Protein AF-A0A0C9SYW5-F1 (afdb_monomer_lite)

pLDDT: mean 93.12, std 5.29, range [67.25, 98.19]

Organism: NCBI:txid664439

Radius of gyration: 20.0 Å; chains: 1; bounding box: 44×34×59 Å

Structure (mmCIF, N/CA/C/O backbone):
data_AF-A0A0C9SYW5-F1
#
_entry.id   AF-A0A0C9SYW5-F1
#
loop_
_atom_site.group_PDB
_atom_site.id
_atom_site.type_symbol
_atom_site.label_atom_id
_atom_site.label_alt_id
_atom_site.label_comp_id
_atom_site.label_asym_id
_atom_site.label_entity_id
_atom_site.label_seq_id
_atom_site.pdbx_PDB_ins_code
_atom_site.Cartn_x
_atom_site.Cartn_y
_atom_site.Cartn_z
_atom_site.occupancy
_atom_site.B_iso_or_equiv
_atom_site.auth_seq_id
_atom_site.auth_comp_id
_atom_site.auth_asym_id
_atom_site.auth_atom_id
_atom_site.pdbx_PDB_model_num
ATOM 1 N N . GLU A 1 1 ? 16.694 -15.188 -19.664 1.00 67.25 1 GLU A N 1
ATOM 2 C CA . GLU A 1 1 ? 17.287 -15.479 -20.984 1.00 67.25 1 GLU A CA 1
ATOM 3 C C . GLU A 1 1 ? 17.820 -14.185 -21.584 1.00 67.25 1 GLU A C 1
ATOM 5 O O . GLU A 1 1 ? 17.160 -13.155 -21.444 1.00 67.25 1 GLU A O 1
ATOM 10 N N . LEU A 1 2 ? 19.036 -14.222 -22.131 1.00 80.50 2 LEU A N 1
ATOM 11 C CA . LEU A 1 2 ? 19.721 -13.082 -22.739 1.00 80.50 2 LEU A CA 1
ATOM 12 C C . LEU A 1 2 ? 19.728 -13.304 -24.250 1.00 80.50 2 LEU A C 1
ATOM 14 O O . LEU A 1 2 ? 20.269 -14.310 -24.702 1.00 80.50 2 LEU A O 1
ATOM 18 N N . LEU A 1 3 ? 19.150 -12.383 -25.017 1.00 81.12 3 LEU A N 1
ATOM 19 C CA . LEU A 1 3 ? 19.179 -12.454 -26.474 1.00 81.12 3 LEU A CA 1
ATOM 20 C C . LEU A 1 3 ? 20.088 -11.357 -27.018 1.00 81.12 3 LEU A C 1
ATOM 22 O O . LEU A 1 3 ? 19.922 -10.180 -26.696 1.00 81.12 3 LEU A O 1
ATOM 26 N N . VAL A 1 4 ? 21.059 -11.760 -27.833 1.00 84.25 4 VAL A N 1
ATOM 27 C CA . VAL A 1 4 ? 22.060 -10.869 -28.416 1.00 84.25 4 VAL A CA 1
ATOM 28 C C . VAL A 1 4 ? 21.901 -10.880 -29.929 1.00 84.25 4 VAL A C 1
ATOM 30 O O . VAL A 1 4 ? 21.976 -11.936 -30.556 1.00 84.25 4 VAL A O 1
ATOM 33 N N . LYS A 1 5 ? 21.682 -9.703 -30.519 1.00 83.12 5 LYS A N 1
ATOM 34 C CA . LYS A 1 5 ? 21.572 -9.517 -31.970 1.00 83.12 5 LYS A CA 1
ATOM 35 C C . LYS A 1 5 ? 22.583 -8.471 -32.429 1.00 83.12 5 LYS A C 1
ATOM 37 O O . LYS A 1 5 ? 22.713 -7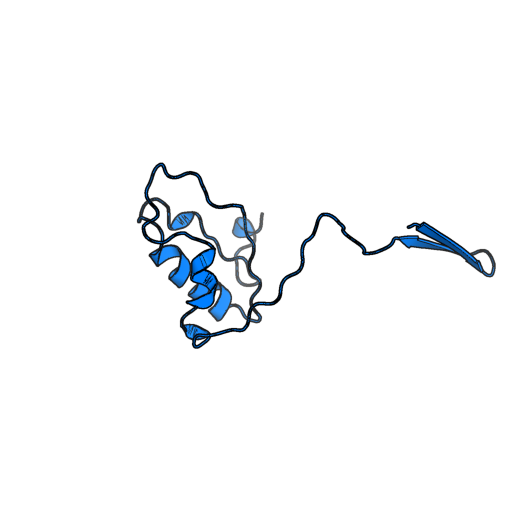.426 -31.799 1.00 83.12 5 LYS A O 1
ATOM 42 N N . SER A 1 6 ? 23.268 -8.742 -33.536 1.00 82.62 6 SER A N 1
ATOM 43 C CA . SER A 1 6 ? 24.113 -7.764 -34.226 1.00 82.62 6 SER A CA 1
ATOM 44 C C . SER A 1 6 ? 23.431 -7.341 -35.526 1.00 82.62 6 SER A C 1
ATOM 46 O O . SER A 1 6 ? 23.053 -8.202 -36.321 1.00 82.62 6 SER A O 1
ATOM 48 N N . VAL A 1 7 ? 23.232 -6.037 -35.723 1.00 82.38 7 VAL A N 1
ATOM 49 C CA . VAL A 1 7 ? 22.698 -5.441 -36.963 1.00 82.38 7 VAL A CA 1
ATOM 50 C C . VAL A 1 7 ? 23.532 -4.210 -37.284 1.00 82.38 7 VAL A C 1
ATOM 52 O O . VAL A 1 7 ? 23.637 -3.325 -36.441 1.00 82.38 7 VAL A O 1
ATOM 55 N N . ASP A 1 8 ? 24.148 -4.162 -38.467 1.00 76.81 8 ASP A N 1
ATOM 56 C CA . ASP A 1 8 ? 24.864 -2.990 -38.997 1.00 76.81 8 ASP A CA 1
ATOM 57 C C . ASP A 1 8 ? 25.775 -2.281 -37.974 1.00 76.81 8 ASP A C 1
ATOM 59 O O . ASP A 1 8 ? 25.715 -1.070 -37.779 1.00 76.81 8 ASP A O 1
ATOM 63 N N . LYS A 1 9 ? 26.639 -3.062 -37.303 1.00 85.69 9 LYS A N 1
ATOM 64 C CA . LYS A 1 9 ? 27.588 -2.635 -36.246 1.00 85.69 9 LYS A CA 1
ATOM 65 C C . LYS A 1 9 ? 26.966 -2.251 -34.894 1.00 85.69 9 LYS A C 1
ATOM 67 O O . LYS A 1 9 ? 27.697 -1.848 -33.992 1.00 85.69 9 LYS A O 1
ATOM 72 N N . THR A 1 10 ? 25.661 -2.420 -34.713 1.00 89.25 10 THR A N 1
ATOM 73 C CA . THR A 1 10 ? 24.974 -2.224 -33.429 1.00 89.25 10 THR A CA 1
ATOM 74 C C . THR A 1 10 ? 24.758 -3.557 -32.724 1.00 89.25 10 THR A C 1
ATOM 76 O O . THR A 1 10 ? 24.173 -4.482 -33.290 1.00 89.25 10 THR A O 1
ATOM 79 N N . LEU A 1 11 ? 25.202 -3.640 -31.468 1.00 92.00 11 LEU A N 1
ATOM 80 C CA . LEU A 1 11 ? 24.917 -4.757 -30.575 1.00 92.00 11 LEU A CA 1
ATOM 81 C C . LEU A 1 11 ? 23.653 -4.454 -29.769 1.00 92.00 11 LEU A C 1
ATOM 83 O O . LEU A 1 11 ? 23.639 -3.527 -28.962 1.00 92.00 11 LEU A O 1
ATOM 87 N N . ILE A 1 12 ? 22.607 -5.253 -29.963 1.00 91.44 12 ILE A N 1
ATOM 88 C CA . ILE A 1 12 ? 21.376 -5.160 -29.182 1.00 91.44 12 ILE A CA 1
ATOM 89 C C . ILE A 1 12 ? 21.349 -6.314 -28.186 1.00 91.44 12 ILE A C 1
ATOM 91 O O . ILE A 1 12 ? 21.379 -7.485 -28.573 1.00 91.44 12 ILE A O 1
ATOM 95 N N . ILE A 1 13 ? 21.285 -5.970 -26.902 1.00 92.44 13 ILE A N 1
ATOM 96 C CA . ILE A 1 13 ? 21.204 -6.921 -25.795 1.00 92.44 13 ILE A CA 1
ATOM 97 C C . ILE A 1 13 ? 19.812 -6.804 -25.177 1.00 92.44 13 ILE A C 1
ATOM 99 O O . ILE A 1 13 ? 19.485 -5.800 -24.548 1.00 92.44 13 ILE A O 1
ATOM 103 N N . HIS A 1 14 ? 18.996 -7.840 -25.344 1.00 92.62 14 HIS A N 1
ATOM 104 C CA . HIS A 1 14 ? 17.690 -7.946 -24.705 1.00 92.62 14 HIS A CA 1
ATOM 105 C C . HIS A 1 14 ? 17.805 -8.810 -23.455 1.00 92.62 14 HIS A C 1
ATOM 107 O O . HIS A 1 14 ? 18.174 -9.985 -23.524 1.00 92.62 14 HIS A O 1
ATOM 113 N N . HIS A 1 15 ? 17.445 -8.237 -22.311 1.00 91.25 15 HIS A N 1
ATOM 114 C CA . HIS A 1 15 ? 17.277 -8.986 -21.077 1.00 91.25 15 HIS A CA 1
ATOM 115 C C . HIS A 1 15 ? 15.800 -9.330 -20.891 1.00 91.25 15 HIS A C 1
ATOM 117 O O . HIS A 1 15 ? 14.943 -8.450 -20.980 1.00 91.25 15 HIS A O 1
ATOM 123 N N . SER A 1 16 ? 15.498 -10.597 -20.604 1.00 93.44 16 SER A N 1
ATOM 124 C CA . SER A 1 16 ? 14.132 -10.997 -20.259 1.00 93.44 16 SER A CA 1
ATOM 125 C C . SER A 1 16 ? 13.609 -10.201 -19.057 1.00 93.44 16 SER A C 1
ATOM 127 O O . SER A 1 16 ? 14.318 -9.996 -18.069 1.00 93.44 16 SER A O 1
ATOM 129 N N . SER A 1 17 ? 12.354 -9.763 -19.131 1.00 93.12 17 SER A N 1
ATOM 130 C CA . SER A 1 17 ? 11.650 -9.149 -18.002 1.00 93.12 17 SER A CA 1
ATOM 131 C C . SER A 1 17 ? 11.075 -10.182 -17.029 1.00 93.12 17 SER A C 1
ATOM 133 O O . SER A 1 17 ? 10.468 -9.785 -16.038 1.00 93.12 17 SER A O 1
ATOM 135 N N . ASP A 1 18 ? 11.253 -11.483 -17.293 1.00 94.69 18 ASP A N 1
ATOM 136 C CA . ASP A 1 18 ? 10.774 -12.545 -16.412 1.00 94.69 18 ASP A CA 1
ATOM 137 C C . ASP A 1 18 ? 11.436 -12.474 -15.027 1.00 94.69 18 ASP A C 1
ATOM 139 O O . ASP A 1 18 ? 12.640 -12.239 -14.875 1.00 94.69 18 ASP A O 1
ATOM 143 N N . ARG A 1 19 ? 10.613 -12.665 -13.998 1.00 95.25 19 ARG A N 1
ATOM 144 C CA . ARG A 1 19 ? 10.984 -12.590 -12.585 1.00 95.25 19 ARG A CA 1
ATOM 145 C C . ARG A 1 19 ? 10.356 -13.789 -11.874 1.00 95.25 19 ARG A C 1
ATOM 147 O O . ARG A 1 19 ? 9.293 -13.642 -11.272 1.00 95.25 19 ARG A O 1
ATOM 154 N N . PRO A 1 20 ? 10.996 -14.973 -11.883 1.00 94.94 20 PRO A N 1
ATOM 155 C CA . PRO A 1 20 ? 10.405 -16.199 -11.326 1.00 94.94 20 PRO A CA 1
ATOM 156 C C . PRO A 1 20 ? 10.113 -16.114 -9.815 1.00 94.94 20 PRO A C 1
ATOM 158 O O . PRO A 1 20 ? 9.289 -16.865 -9.274 1.00 94.94 20 PRO A O 1
ATOM 161 N N . ASN A 1 21 ? 10.773 -15.174 -9.134 1.00 96.75 21 ASN A N 1
ATOM 162 C CA . ASN A 1 21 ? 10.577 -14.832 -7.730 1.00 96.75 21 ASN A CA 1
ATOM 163 C C . ASN A 1 21 ? 9.358 -13.924 -7.467 1.00 96.75 21 ASN A C 1
ATOM 165 O O . ASN A 1 21 ? 9.018 -13.710 -6.307 1.00 96.75 21 ASN A O 1
ATOM 169 N N . ILE A 1 22 ? 8.693 -13.403 -8.502 1.00 94.88 22 ILE A N 1
ATOM 170 C CA . ILE A 1 22 ? 7.460 -12.618 -8.385 1.00 94.88 22 ILE A CA 1
ATOM 171 C C . ILE A 1 22 ? 6.275 -13.525 -8.713 1.00 94.88 22 ILE A C 1
ATOM 173 O O . ILE A 1 22 ? 6.189 -14.104 -9.794 1.00 94.88 22 ILE A O 1
ATOM 177 N N . LYS A 1 23 ? 5.344 -13.660 -7.766 1.00 95.50 23 LYS A N 1
ATOM 178 C CA . LYS A 1 23 ? 4.080 -14.374 -7.978 1.00 95.50 23 LYS A CA 1
ATOM 179 C C . LYS A 1 23 ? 2.982 -13.353 -8.240 1.00 95.50 23 LYS A C 1
ATOM 181 O O . LYS A 1 23 ? 2.747 -12.477 -7.412 1.00 95.50 23 LYS A O 1
ATOM 186 N N . ILE A 1 24 ? 2.329 -13.466 -9.393 1.00 95.69 24 ILE A N 1
ATOM 187 C CA . ILE A 1 24 ? 1.253 -12.565 -9.811 1.00 95.69 24 ILE A CA 1
ATOM 188 C C . ILE A 1 24 ? -0.082 -13.242 -9.508 1.00 95.69 24 ILE A C 1
ATOM 190 O O . ILE A 1 24 ? -0.286 -14.405 -9.847 1.00 95.69 24 ILE A O 1
ATOM 194 N N . GLY A 1 25 ? -0.989 -12.511 -8.866 1.00 94.50 25 GLY A N 1
ATOM 195 C CA . GLY A 1 25 ? -2.343 -12.965 -8.577 1.00 94.50 25 GLY A CA 1
ATOM 196 C C . GLY A 1 25 ? -3.351 -11.861 -8.863 1.00 94.50 25 GLY A C 1
ATOM 197 O O . GLY A 1 25 ? -3.040 -10.681 -8.728 1.00 94.50 25 GLY A O 1
ATOM 198 N N . ILE A 1 26 ? -4.565 -12.251 -9.246 1.00 95.50 26 ILE A N 1
ATOM 199 C CA . ILE A 1 26 ? -5.673 -11.329 -9.500 1.00 95.50 26 ILE A CA 1
ATOM 200 C C . ILE A 1 26 ? -6.746 -11.587 -8.449 1.00 95.50 26 ILE A C 1
ATOM 202 O O . ILE A 1 26 ? -7.192 -12.720 -8.264 1.00 95.50 26 ILE A O 1
ATOM 206 N N . LYS A 1 27 ? -7.180 -10.529 -7.764 1.00 94.00 27 LYS A N 1
ATOM 207 C CA . LYS A 1 27 ? -8.281 -10.580 -6.801 1.00 94.00 27 LYS A CA 1
ATOM 208 C C . LYS A 1 27 ? -9.369 -9.613 -7.245 1.00 94.00 27 LYS A C 1
ATOM 210 O O . LYS A 1 27 ? -9.115 -8.425 -7.403 1.00 94.00 27 LYS A O 1
ATOM 215 N N . LYS A 1 28 ? -10.587 -10.126 -7.430 1.00 96.94 28 LYS A N 1
ATOM 216 C CA . LYS A 1 28 ? -11.757 -9.298 -7.737 1.00 96.94 28 LYS A CA 1
ATOM 217 C C . LYS A 1 28 ? -12.051 -8.361 -6.560 1.00 96.94 28 LYS A C 1
ATOM 219 O O . LYS A 1 28 ? -12.112 -8.832 -5.424 1.00 96.94 28 LYS A O 1
ATOM 224 N N . ILE A 1 29 ? -12.268 -7.080 -6.851 1.00 97.00 29 ILE A N 1
ATOM 225 C CA . ILE A 1 29 ? -12.784 -6.094 -5.893 1.00 97.00 29 ILE A CA 1
ATOM 226 C C . ILE A 1 29 ? -14.210 -6.499 -5.507 1.00 97.00 29 ILE A C 1
ATOM 228 O O . ILE A 1 29 ? -15.042 -6.770 -6.377 1.00 97.00 29 ILE A O 1
ATOM 232 N N . LYS A 1 30 ? -14.474 -6.598 -4.205 1.00 98.19 30 LYS A N 1
ATOM 233 C CA . LYS A 1 30 ? -15.755 -7.057 -3.653 1.00 98.19 30 LYS A CA 1
ATOM 234 C C . LYS A 1 30 ? -16.536 -5.937 -2.983 1.00 98.19 30 LYS A C 1
ATOM 236 O O . LYS A 1 30 ? -17.760 -6.012 -2.946 1.00 98.19 30 LYS A O 1
ATOM 241 N N . TYR A 1 31 ? -15.848 -4.930 -2.456 1.00 97.88 31 TYR A N 1
ATOM 242 C CA . TYR A 1 31 ? -16.456 -3.827 -1.718 1.00 97.88 31 TYR A CA 1
ATOM 243 C C . TYR A 1 31 ? -16.308 -2.508 -2.488 1.00 97.88 31 TYR A C 1
ATOM 245 O O . TYR A 1 31 ? -15.431 -2.400 -3.346 1.00 97.88 31 TYR A O 1
ATOM 253 N N . PRO A 1 32 ? -17.133 -1.484 -2.196 1.00 97.38 32 PRO A N 1
ATOM 254 C CA . PRO A 1 32 ? -16.947 -0.163 -2.787 1.00 97.38 32 PRO A CA 1
ATOM 255 C C . PRO A 1 32 ? -15.532 0.368 -2.516 1.00 97.38 32 PRO A C 1
ATOM 257 O O . PRO A 1 32 ? -15.026 0.243 -1.397 1.00 97.38 32 PRO A O 1
ATOM 260 N N . LEU A 1 33 ? -14.895 0.959 -3.531 1.00 95.38 33 LEU A N 1
ATOM 261 C CA . LEU A 1 33 ? -13.477 1.348 -3.492 1.00 95.38 33 LEU A CA 1
ATOM 262 C C . LEU A 1 33 ? -13.142 2.282 -2.321 1.00 95.38 33 LEU A C 1
ATOM 264 O O . LEU A 1 33 ? -12.160 2.062 -1.617 1.00 95.38 33 LEU A O 1
ATOM 268 N N . ASN A 1 34 ? -14.030 3.233 -2.032 1.00 95.19 34 ASN A N 1
ATOM 269 C CA . ASN A 1 34 ? -13.886 4.197 -0.939 1.00 95.19 34 ASN A CA 1
ATOM 270 C C . ASN A 1 34 ? -13.927 3.581 0.477 1.00 95.19 34 ASN A C 1
ATOM 272 O O . ASN A 1 34 ? -13.669 4.279 1.458 1.00 95.19 34 ASN A O 1
ATOM 276 N N . THR A 1 35 ? -14.257 2.291 0.612 1.00 96.38 35 THR A N 1
ATOM 277 C CA . THR A 1 35 ? -14.198 1.575 1.897 1.00 96.38 35 THR A CA 1
ATOM 278 C C . THR A 1 35 ? -12.809 1.017 2.187 1.00 96.38 35 THR A C 1
ATOM 280 O O . THR A 1 35 ? -12.472 0.779 3.349 1.00 96.38 35 THR A O 1
ATOM 283 N N . TYR A 1 36 ? -12.006 0.777 1.143 1.00 96.81 36 TYR A N 1
ATOM 284 C CA . TYR A 1 36 ? -10.701 0.112 1.220 1.00 96.81 36 TYR A CA 1
ATOM 285 C C . TYR A 1 36 ? -10.742 -1.279 1.884 1.00 96.81 36 TYR A C 1
ATOM 287 O O . TYR A 1 36 ? -9.707 -1.824 2.274 1.00 96.81 36 TYR A O 1
ATOM 295 N N . ALA A 1 37 ? -11.928 -1.883 2.021 1.00 95.81 37 ALA A N 1
ATOM 296 C CA . ALA A 1 37 ? -12.123 -3.114 2.783 1.00 95.81 37 ALA A CA 1
ATOM 297 C C . ALA A 1 37 ? -11.403 -4.318 2.155 1.00 95.81 37 ALA A C 1
ATOM 299 O O . ALA A 1 37 ? -10.946 -5.213 2.868 1.00 95.81 37 ALA A O 1
ATOM 300 N N . ASP A 1 38 ? -11.221 -4.323 0.833 1.00 96.44 38 ASP A N 1
ATOM 301 C CA . ASP A 1 38 ? -10.488 -5.382 0.136 1.00 96.44 38 ASP A CA 1
ATOM 302 C C . ASP A 1 38 ? -8.992 -5.441 0.495 1.00 96.44 38 ASP A C 1
ATOM 304 O O . ASP A 1 38 ? -8.384 -6.506 0.332 1.00 96.44 38 ASP A O 1
ATOM 308 N N . LEU A 1 39 ? -8.429 -4.359 1.054 1.00 95.75 39 LEU A N 1
ATOM 309 C CA . LEU A 1 39 ? -7.048 -4.268 1.556 1.00 95.75 39 LEU A CA 1
ATOM 310 C C . LEU A 1 39 ? -6.880 -4.831 2.975 1.00 95.75 39 LEU A C 1
ATOM 312 O O . LEU A 1 39 ? -5.764 -4.913 3.487 1.00 95.75 39 LEU A O 1
ATOM 316 N N . ALA A 1 40 ? -7.969 -5.270 3.613 1.00 93.00 40 ALA A N 1
ATOM 317 C CA . ALA A 1 40 ? -7.974 -5.806 4.972 1.00 93.00 40 ALA A CA 1
ATOM 318 C C . ALA A 1 40 ? -6.953 -6.929 5.217 1.00 93.00 40 ALA A C 1
ATOM 320 O O . ALA A 1 40 ? -6.471 -7.087 6.334 1.00 93.00 40 ALA A O 1
ATOM 321 N N . PHE A 1 41 ? -6.623 -7.716 4.194 1.00 92.44 41 PHE A N 1
ATOM 322 C CA . PHE A 1 41 ? -5.700 -8.845 4.327 1.00 92.44 41 PHE A CA 1
ATOM 323 C C . PHE A 1 41 ? -4.257 -8.425 4.650 1.00 92.44 41 PHE A C 1
ATOM 325 O O . PHE A 1 41 ? -3.498 -9.247 5.151 1.00 92.44 41 PHE A O 1
ATOM 332 N N . LEU A 1 42 ? -3.882 -7.166 4.390 1.00 94.62 42 LEU A N 1
ATOM 333 C CA . LEU A 1 42 ? -2.530 -6.657 4.646 1.00 94.62 42 LEU A CA 1
ATOM 334 C C . LEU A 1 42 ? -2.210 -6.555 6.142 1.00 94.62 42 LEU A C 1
ATOM 336 O O . LEU A 1 42 ? -1.051 -6.653 6.537 1.00 94.62 42 LEU A O 1
ATOM 340 N N . ILE A 1 43 ? -3.233 -6.350 6.976 1.00 93.94 43 ILE A N 1
ATOM 341 C CA . ILE A 1 43 ? -3.091 -6.197 8.426 1.00 93.94 43 ILE A CA 1
ATOM 342 C C . ILE A 1 43 ? -4.128 -7.101 9.088 1.00 93.94 43 ILE A C 1
ATOM 344 O O . ILE A 1 43 ? -5.322 -6.790 9.002 1.00 93.94 43 ILE A O 1
ATOM 348 N N . PRO A 1 44 ? -3.719 -8.199 9.746 1.00 89.25 44 PRO A N 1
ATOM 349 C CA . PRO A 1 44 ? -4.640 -9.106 10.423 1.00 89.25 44 PRO A CA 1
ATOM 350 C C . PRO A 1 44 ? -5.603 -8.374 11.365 1.00 89.25 44 PRO A C 1
ATOM 352 O O . PRO A 1 44 ? -5.255 -7.368 11.984 1.00 89.25 44 PRO A O 1
ATOM 355 N N . ALA A 1 45 ? -6.836 -8.870 11.465 1.00 90.94 45 ALA A N 1
ATOM 356 C CA . ALA A 1 45 ? -7.805 -8.315 12.402 1.00 90.94 45 ALA A CA 1
ATOM 357 C C . ALA A 1 45 ? -7.307 -8.497 13.845 1.00 90.94 45 ALA A C 1
ATOM 359 O O . ALA A 1 45 ? -6.831 -9.570 14.208 1.00 90.94 45 ALA A O 1
ATOM 360 N N . GLY A 1 46 ? -7.426 -7.447 14.661 1.00 91.75 46 GLY A N 1
ATOM 361 C CA . GLY A 1 46 ? -6.998 -7.488 16.060 1.00 91.75 46 GLY A CA 1
ATOM 362 C C . GLY A 1 46 ? -5.481 -7.469 16.262 1.00 91.75 46 GLY A C 1
ATOM 363 O O . GLY A 1 46 ? -5.024 -7.977 17.282 1.00 91.75 46 GLY A O 1
ATOM 364 N N . PHE A 1 47 ? -4.712 -6.905 15.321 1.00 95.06 47 PHE A N 1
ATOM 365 C CA . PHE A 1 47 ? -3.267 -6.707 15.467 1.00 95.06 47 PHE A CA 1
ATOM 366 C C . PHE A 1 47 ? -2.938 -5.960 16.772 1.00 95.06 47 PHE A C 1
ATOM 368 O O . PHE A 1 47 ? -3.546 -4.931 17.076 1.00 95.06 47 PHE A O 1
ATOM 375 N N . LYS A 1 48 ? -1.972 -6.469 17.542 1.00 95.38 48 LYS A N 1
ATOM 376 C CA . LYS A 1 48 ? -1.555 -5.917 18.840 1.00 95.38 48 LYS A CA 1
ATOM 377 C C . LYS A 1 48 ? -0.080 -5.546 18.841 1.00 95.38 48 LYS A C 1
ATOM 379 O O . LYS A 1 48 ? 0.723 -6.090 18.083 1.00 95.38 48 LYS A O 1
ATOM 384 N N . VAL A 1 49 ? 0.285 -4.657 19.761 1.00 94.38 49 VAL A N 1
ATOM 385 C CA . VAL A 1 49 ? 1.689 -4.398 20.091 1.00 94.38 49 VAL A CA 1
ATOM 386 C C . VAL A 1 49 ? 2.355 -5.715 20.510 1.00 94.38 49 VAL A C 1
ATOM 388 O O . VAL A 1 49 ? 1.777 -6.497 21.262 1.00 94.38 49 VAL A O 1
ATOM 391 N N . GLY A 1 50 ? 3.547 -5.982 19.972 1.00 93.75 50 GLY A N 1
ATOM 392 C CA . GLY A 1 50 ? 4.292 -7.226 20.196 1.00 93.75 50 GLY A CA 1
ATOM 393 C C . GLY A 1 50 ? 3.983 -8.355 19.207 1.00 93.75 50 GLY A C 1
ATOM 394 O O . GLY A 1 50 ? 4.700 -9.352 19.194 1.00 93.75 50 GLY A O 1
ATOM 395 N N . ASN A 1 51 ? 2.967 -8.222 18.343 1.00 93.94 51 ASN A N 1
ATOM 396 C CA . ASN A 1 51 ? 2.827 -9.141 17.213 1.00 93.94 51 ASN A CA 1
ATOM 397 C C . ASN A 1 51 ? 4.005 -8.980 16.235 1.00 93.94 51 ASN A C 1
ATOM 399 O O . ASN A 1 51 ? 4.498 -7.861 16.059 1.00 93.94 51 ASN A O 1
ATOM 403 N N . PRO A 1 52 ? 4.436 -10.066 15.562 1.00 92.75 52 PRO A N 1
ATOM 404 C CA . PRO A 1 52 ? 5.381 -9.952 14.462 1.00 92.75 52 PRO A CA 1
ATOM 405 C C . PRO A 1 52 ? 4.859 -8.968 13.407 1.00 92.75 52 PRO A C 1
ATOM 407 O O . PRO A 1 52 ? 3.657 -8.973 13.114 1.00 92.75 52 PRO A O 1
ATOM 410 N N . PRO A 1 53 ? 5.725 -8.120 12.829 1.00 90.06 53 PRO A N 1
ATOM 411 C CA . PRO A 1 53 ? 5.294 -7.190 11.800 1.00 90.06 53 PRO A CA 1
ATOM 412 C C . PRO A 1 53 ? 4.771 -7.959 10.576 1.00 90.06 53 PRO A C 1
ATOM 414 O O . PRO A 1 53 ? 5.332 -9.004 10.227 1.00 90.06 53 PRO A O 1
ATOM 417 N N . PRO A 1 54 ? 3.724 -7.456 9.894 1.00 89.75 54 PRO A N 1
ATOM 418 C CA . PRO A 1 54 ? 3.326 -8.020 8.613 1.00 89.75 54 PRO A CA 1
ATOM 419 C C . PRO A 1 54 ? 4.476 -7.887 7.597 1.00 89.75 54 PRO A C 1
ATOM 421 O O . PRO A 1 54 ? 5.344 -7.018 7.755 1.00 89.75 54 PRO A O 1
ATOM 424 N N . PRO A 1 55 ? 4.493 -8.711 6.533 1.00 91.31 55 PRO A N 1
ATOM 425 C CA . PRO A 1 55 ? 5.426 -8.525 5.429 1.00 91.31 55 PRO A CA 1
ATOM 426 C C . PRO A 1 55 ? 5.378 -7.085 4.913 1.00 91.31 55 PRO A C 1
ATOM 428 O O . PRO A 1 55 ? 4.303 -6.491 4.831 1.00 91.31 55 PRO A O 1
ATOM 431 N N . LYS A 1 56 ? 6.535 -6.520 4.548 1.00 94.06 56 LYS A N 1
ATOM 432 C CA . LYS A 1 56 ? 6.579 -5.190 3.926 1.00 94.06 56 LYS A CA 1
ATOM 433 C C . LYS A 1 56 ? 5.739 -5.206 2.650 1.00 94.06 56 LYS A C 1
ATOM 435 O O . LYS A 1 56 ? 5.868 -6.120 1.837 1.00 94.06 56 LYS A O 1
ATOM 440 N N . PHE A 1 57 ? 4.909 -4.187 2.475 1.00 95.12 57 PHE A N 1
ATOM 441 C CA . PHE A 1 57 ? 4.036 -4.051 1.317 1.00 95.12 57 PHE A CA 1
ATOM 442 C C . PHE A 1 57 ? 4.063 -2.620 0.778 1.00 95.12 57 PHE A C 1
ATOM 444 O O . PHE A 1 57 ? 4.365 -1.675 1.505 1.00 95.12 57 PHE A O 1
ATOM 451 N N . LEU A 1 58 ? 3.724 -2.488 -0.503 1.00 96.94 58 LEU A N 1
ATOM 452 C CA . LEU A 1 58 ? 3.520 -1.224 -1.202 1.00 96.94 58 LEU A CA 1
ATOM 453 C C . LEU A 1 58 ? 2.202 -1.318 -1.971 1.00 96.94 58 LEU A C 1
ATOM 455 O O . LEU A 1 58 ? 1.907 -2.357 -2.563 1.00 96.94 58 LEU A O 1
ATOM 459 N N . ILE A 1 59 ? 1.411 -0.250 -1.933 1.00 96.56 59 ILE A N 1
ATOM 460 C CA . ILE A 1 59 ? 0.123 -0.156 -2.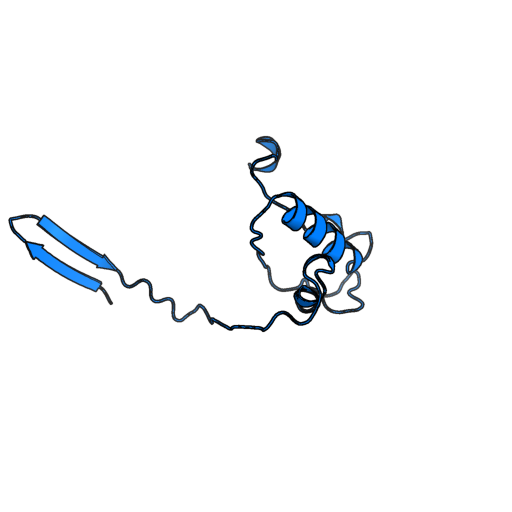620 1.00 96.56 59 ILE A CA 1
ATOM 461 C C . ILE A 1 59 ? 0.182 1.074 -3.512 1.00 96.56 59 ILE A C 1
ATOM 463 O O . ILE A 1 59 ? 0.526 2.156 -3.040 1.00 96.56 59 ILE A O 1
ATOM 467 N N . PHE A 1 60 ? -0.151 0.894 -4.783 1.00 97.25 60 PHE A N 1
ATOM 468 C CA . PHE A 1 60 ? -0.282 1.988 -5.734 1.00 97.25 60 PHE A CA 1
ATOM 469 C C . PHE A 1 60 ? -1.755 2.375 -5.854 1.00 97.25 60 PHE A C 1
ATOM 471 O O . PHE A 1 60 ? -2.624 1.503 -5.873 1.00 97.25 60 PHE A O 1
ATOM 478 N N . PHE A 1 61 ? -2.005 3.678 -5.915 1.00 97.00 61 PHE A N 1
ATOM 479 C CA . PHE A 1 61 ? -3.310 4.279 -6.170 1.00 97.00 61 PHE A CA 1
ATOM 480 C C . PHE A 1 61 ? -3.179 5.232 -7.352 1.00 97.00 61 PHE A C 1
ATOM 482 O O . PHE A 1 61 ? -2.091 5.764 -7.590 1.00 97.00 61 PHE A O 1
ATOM 489 N N . ASP A 1 62 ? -4.284 5.445 -8.060 1.00 96.06 62 ASP A N 1
ATOM 490 C CA . ASP A 1 62 ? -4.321 6.311 -9.239 1.00 96.06 62 ASP A CA 1
ATOM 491 C C . ASP A 1 62 ? -4.245 7.798 -8.861 1.00 96.06 62 ASP A C 1
ATOM 493 O O . ASP A 1 62 ? -3.758 8.611 -9.647 1.00 96.06 62 ASP A O 1
ATOM 497 N N . ASP A 1 63 ? -4.675 8.156 -7.644 1.00 96.62 63 ASP A N 1
ATOM 498 C CA . ASP A 1 63 ? -4.657 9.530 -7.160 1.00 96.62 63 ASP A CA 1
ATOM 499 C C . ASP A 1 63 ? -4.170 9.694 -5.708 1.00 96.62 63 ASP A C 1
ATOM 501 O O . ASP A 1 63 ? -4.042 8.759 -4.906 1.00 96.62 63 ASP A O 1
ATOM 505 N N . ILE A 1 64 ? -3.831 10.947 -5.395 1.00 97.56 64 ILE A N 1
ATOM 506 C CA . ILE A 1 64 ? -3.316 11.366 -4.093 1.00 97.56 64 ILE A CA 1
ATOM 507 C C . ILE A 1 64 ? -4.360 11.165 -2.982 1.00 97.56 64 ILE A C 1
ATOM 509 O O . ILE A 1 64 ? -4.000 10.532 -1.978 1.00 97.56 64 ILE A O 1
ATOM 513 N N . PRO A 1 65 ? -5.614 11.652 -3.111 1.00 97.12 65 PRO A N 1
ATOM 514 C CA . PRO A 1 65 ? -6.644 11.453 -2.094 1.00 97.12 65 PRO A CA 1
ATOM 515 C C . PRO A 1 65 ? -6.831 9.994 -1.672 1.00 97.12 65 PRO A C 1
ATOM 517 O O . PRO A 1 65 ? -6.846 9.714 -0.470 1.00 97.12 65 PRO A O 1
ATOM 520 N N . ASP A 1 66 ? -6.907 9.059 -2.617 1.00 97.44 66 ASP A N 1
ATOM 521 C CA . ASP A 1 66 ? -7.104 7.642 -2.320 1.00 97.44 66 ASP A CA 1
ATOM 522 C C . ASP A 1 66 ? -5.898 7.047 -1.589 1.00 97.44 66 ASP A C 1
ATOM 524 O O . ASP A 1 66 ? -6.075 6.332 -0.599 1.00 97.44 66 ASP A O 1
ATOM 528 N N . SER A 1 67 ? -4.666 7.413 -1.966 1.00 97.25 67 SER A N 1
ATOM 529 C CA . SER A 1 67 ? -3.458 6.970 -1.245 1.00 97.25 67 SER A CA 1
ATOM 530 C C . SER A 1 67 ? -3.450 7.397 0.234 1.00 97.25 67 SER A C 1
ATOM 532 O O . SER A 1 67 ? -3.039 6.642 1.128 1.00 97.25 67 SER A O 1
ATOM 534 N N . ILE A 1 68 ? -3.958 8.600 0.517 1.00 97.19 68 ILE A N 1
ATOM 535 C CA . ILE A 1 68 ? -4.045 9.167 1.864 1.00 97.19 68 ILE A CA 1
ATOM 536 C C . ILE A 1 68 ? -5.187 8.497 2.642 1.00 97.19 68 ILE A C 1
ATOM 538 O O . ILE A 1 68 ? -4.995 8.025 3.767 1.00 97.19 68 ILE A O 1
ATOM 542 N N . ASN A 1 69 ? -6.370 8.396 2.036 1.00 97.69 69 ASN A N 1
ATOM 543 C CA . ASN A 1 69 ? -7.561 7.808 2.646 1.00 97.69 69 ASN A CA 1
ATOM 544 C C . ASN A 1 69 ? -7.395 6.312 2.937 1.00 97.69 69 ASN A C 1
ATOM 546 O O . ASN A 1 69 ? -7.748 5.851 4.028 1.00 97.69 69 ASN A O 1
ATOM 550 N N . ALA A 1 70 ? -6.786 5.562 2.018 1.00 97.44 70 ALA A N 1
ATOM 551 C CA . ALA A 1 70 ? -6.419 4.170 2.235 1.00 97.44 70 ALA A CA 1
ATOM 552 C C . ALA A 1 70 ? -5.468 4.024 3.424 1.00 97.44 70 ALA A C 1
ATOM 554 O O . ALA A 1 70 ? -5.667 3.152 4.273 1.00 97.44 70 ALA A O 1
ATOM 555 N N . THR A 1 71 ? -4.477 4.914 3.542 1.00 97.00 71 THR A N 1
ATOM 556 C CA . THR A 1 71 ? -3.579 4.925 4.701 1.00 97.00 71 THR A CA 1
ATOM 557 C C . THR A 1 71 ? -4.353 5.146 5.996 1.00 97.00 71 THR A C 1
ATOM 559 O O . THR A 1 71 ? -4.161 4.399 6.957 1.00 97.00 71 THR A O 1
ATOM 562 N N . PHE A 1 72 ? -5.266 6.121 6.043 1.00 97.06 72 PHE A N 1
ATOM 563 C CA . PHE A 1 72 ? -6.110 6.332 7.221 1.00 97.06 72 PHE A CA 1
ATOM 564 C C . PHE A 1 72 ? -6.981 5.113 7.545 1.00 97.06 72 PHE A C 1
ATOM 566 O O . PHE A 1 72 ? -7.102 4.752 8.718 1.00 97.06 72 PHE A O 1
ATOM 573 N N . SER A 1 73 ? -7.550 4.450 6.535 1.00 96.69 73 SER A N 1
ATOM 574 C CA . SER A 1 73 ? -8.334 3.223 6.710 1.00 96.69 73 SER A CA 1
ATOM 575 C C . SER A 1 73 ? -7.489 2.086 7.300 1.00 96.69 73 SER A C 1
ATOM 577 O O . SER A 1 73 ? -7.864 1.482 8.306 1.00 96.69 73 SER A O 1
ATOM 579 N N . LEU A 1 74 ? -6.290 1.853 6.761 1.00 96.19 74 LEU A N 1
ATOM 580 C CA . LEU A 1 74 ? -5.369 0.827 7.254 1.00 96.19 74 LEU A CA 1
ATOM 581 C C . LEU A 1 74 ? -4.855 1.130 8.668 1.00 96.19 74 LEU A C 1
ATOM 583 O O . LEU A 1 74 ? -4.795 0.228 9.503 1.00 96.19 74 LEU A O 1
ATOM 587 N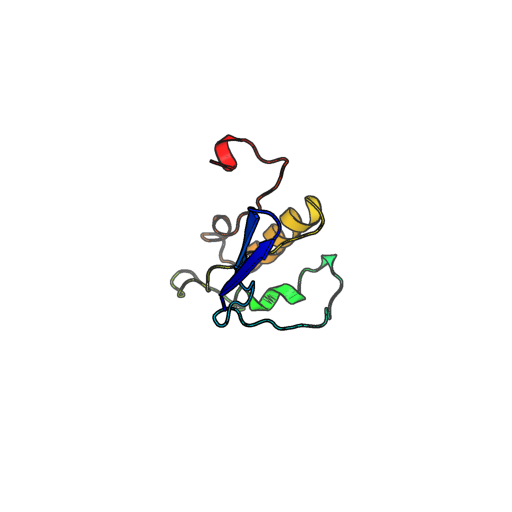 N . ARG A 1 75 ? -4.562 2.397 8.989 1.00 96.31 75 ARG A N 1
ATOM 588 C CA . ARG A 1 75 ? -4.149 2.820 10.340 1.00 96.31 75 ARG A CA 1
ATOM 589 C C . ARG A 1 75 ? -5.201 2.517 11.404 1.00 96.31 75 ARG A C 1
ATOM 591 O O . ARG A 1 75 ? -4.838 2.197 12.530 1.00 96.31 75 ARG A O 1
ATOM 598 N N . LYS A 1 76 ? -6.496 2.559 11.075 1.00 95.31 76 LYS A N 1
ATOM 599 C CA . LYS A 1 76 ? -7.564 2.184 12.023 1.00 95.31 76 LYS A CA 1
ATOM 600 C C . LYS A 1 76 ? -7.494 0.712 12.447 1.00 95.31 76 LYS A C 1
ATOM 602 O O . LYS A 1 76 ? -8.018 0.376 13.503 1.00 95.31 76 LYS A O 1
ATOM 607 N N . ARG A 1 77 ? -6.832 -0.149 11.662 1.00 94.50 77 ARG A N 1
ATOM 608 C CA . ARG A 1 77 ? -6.608 -1.571 11.986 1.00 94.50 77 ARG A CA 1
ATOM 609 C C . ARG A 1 77 ? -5.416 -1.802 12.915 1.00 94.50 77 ARG A C 1
ATOM 611 O O . ARG A 1 77 ? -5.236 -2.921 13.384 1.00 94.50 77 ARG A O 1
ATOM 618 N N . LEU A 1 78 ? -4.599 -0.775 13.147 1.00 95.62 78 LEU A N 1
ATOM 619 C CA . LEU A 1 78 ? -3.440 -0.835 14.026 1.00 95.62 78 LEU A CA 1
ATOM 620 C C . LEU A 1 78 ? -3.758 -0.224 15.397 1.00 95.62 78 LEU A C 1
ATOM 622 O O . LEU A 1 78 ? -4.545 0.733 15.488 1.00 95.62 78 LEU A O 1
ATOM 626 N N . PRO A 1 79 ? -3.111 -0.734 16.460 1.00 95.75 79 PRO A N 1
ATOM 627 C CA . PRO A 1 79 ? -3.168 -0.095 17.763 1.00 95.75 79 PRO A CA 1
ATOM 628 C C . PRO A 1 79 ? -2.543 1.314 17.666 1.00 95.75 79 PRO A C 1
ATOM 630 O O . PRO A 1 79 ? -1.701 1.542 16.785 1.00 95.75 79 PRO A O 1
ATOM 633 N N . PRO A 1 80 ? -2.987 2.287 18.488 1.00 95.94 80 PRO A N 1
ATOM 634 C CA . PRO A 1 80 ? -2.601 3.697 18.368 1.00 95.94 80 PRO A CA 1
ATOM 635 C C . PRO A 1 80 ? -1.093 3.935 18.225 1.00 95.94 80 PRO A C 1
ATOM 637 O O . PRO A 1 80 ? -0.681 4.759 17.410 1.00 95.94 80 PRO A O 1
ATOM 640 N N . GLU A 1 81 ? -0.290 3.153 18.941 1.00 96.50 81 GLU A N 1
ATOM 641 C CA . GLU A 1 81 ? 1.171 3.231 19.022 1.00 96.50 81 GLU A CA 1
ATOM 642 C C . GLU A 1 81 ? 1.874 2.856 17.710 1.00 96.50 81 GLU A C 1
ATOM 644 O O . GLU A 1 81 ? 3.052 3.150 17.539 1.00 96.50 81 GLU A O 1
ATOM 649 N N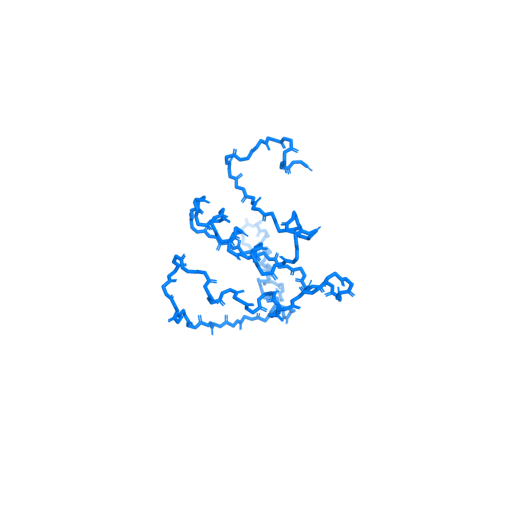 . LEU A 1 82 ? 1.170 2.188 16.790 1.00 96.00 82 LEU A N 1
ATOM 650 C CA . LEU A 1 82 ? 1.724 1.700 15.524 1.00 96.00 82 LEU A CA 1
ATOM 651 C C . LEU A 1 82 ? 1.127 2.390 14.297 1.00 96.00 82 LEU A C 1
ATOM 653 O O . LEU A 1 82 ? 1.526 2.102 13.168 1.00 96.00 82 LEU A O 1
ATOM 657 N N . ARG A 1 83 ? 0.163 3.300 14.474 1.00 95.44 83 ARG A N 1
ATOM 658 C CA . ARG A 1 83 ?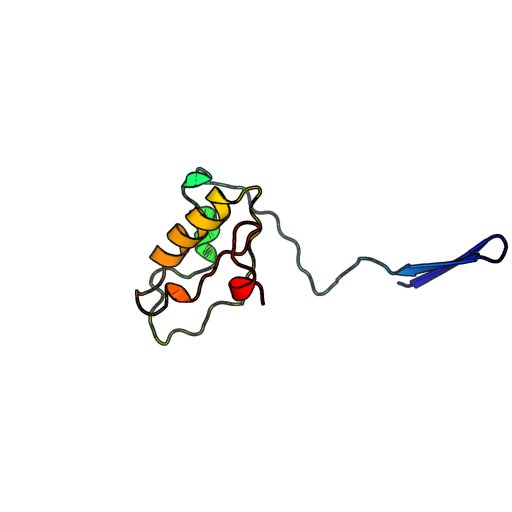 -0.510 3.958 13.343 1.00 95.44 83 ARG A CA 1
ATOM 659 C C . ARG A 1 83 ? 0.462 4.774 12.493 1.00 95.44 83 ARG A C 1
ATOM 661 O O . ARG A 1 83 ? 0.285 4.873 11.284 1.00 95.44 83 ARG A O 1
ATOM 668 N N . ASP A 1 84 ? 1.519 5.316 13.082 1.00 94.56 84 ASP A N 1
ATOM 669 C CA . ASP A 1 84 ? 2.552 6.066 12.368 1.00 94.56 84 ASP A CA 1
ATOM 670 C C . ASP A 1 84 ? 3.366 5.208 11.382 1.00 94.56 84 ASP A C 1
ATOM 672 O O . ASP A 1 84 ? 4.014 5.781 10.505 1.00 94.56 84 ASP A O 1
ATOM 676 N N . LYS A 1 85 ? 3.331 3.871 11.492 1.00 94.75 85 LYS A N 1
ATOM 677 C CA . LYS A 1 85 ? 4.152 2.948 10.686 1.00 94.75 85 LYS A CA 1
ATOM 678 C C . LYS A 1 85 ? 3.691 2.782 9.246 1.00 94.75 85 LYS A C 1
ATOM 680 O O . LYS A 1 85 ? 4.498 2.418 8.398 1.00 94.75 85 LYS A O 1
ATOM 685 N N . ILE A 1 86 ? 2.429 3.080 8.949 1.00 95.69 86 ILE A N 1
ATOM 686 C CA . ILE A 1 86 ? 1.933 3.115 7.569 1.00 95.69 86 ILE A CA 1
ATOM 687 C C . ILE A 1 86 ? 2.065 4.542 7.065 1.00 95.69 86 ILE A C 1
ATOM 68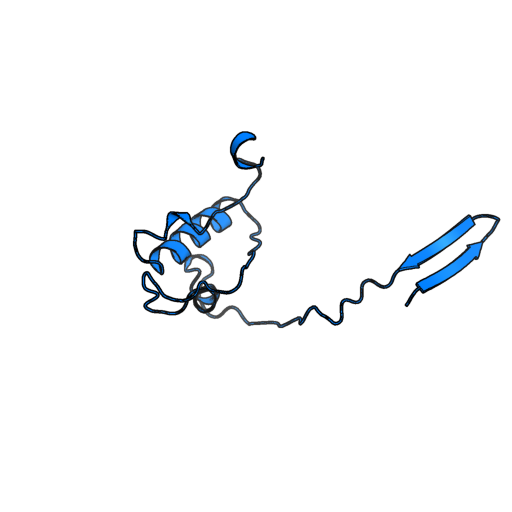9 O O . ILE A 1 86 ? 1.511 5.463 7.670 1.00 95.69 86 ILE A O 1
ATOM 693 N N . LYS A 1 87 ? 2.800 4.729 5.973 1.00 95.06 87 LYS A N 1
ATOM 694 C CA . LYS A 1 87 ? 3.029 6.025 5.330 1.00 95.06 87 LYS A CA 1
ATOM 695 C C . LYS A 1 87 ? 2.395 6.019 3.939 1.00 95.06 87 LYS A C 1
ATOM 697 O O . LYS A 1 87 ? 2.406 4.986 3.276 1.00 95.06 87 LYS A O 1
ATOM 702 N N . TRP A 1 88 ? 1.882 7.167 3.511 1.00 95.38 88 TRP A N 1
ATOM 703 C CA . TRP A 1 88 ? 1.658 7.437 2.093 1.00 95.38 88 TRP A CA 1
ATOM 704 C C . TRP A 1 88 ? 2.900 8.121 1.520 1.00 95.38 88 TRP A C 1
ATOM 706 O O . TRP A 1 88 ? 3.671 8.721 2.269 1.00 95.38 88 TRP A O 1
ATOM 716 N N . PHE A 1 89 ? 3.093 8.009 0.211 1.00 95.00 89 PHE A N 1
ATOM 717 C CA . PHE A 1 89 ? 4.157 8.679 -0.528 1.00 95.00 89 PHE A CA 1
ATOM 718 C C . PHE A 1 89 ? 3.574 9.217 -1.831 1.00 95.00 89 PHE A C 1
ATOM 720 O O . PHE A 1 89 ? 3.015 8.440 -2.603 1.00 95.00 89 PHE A O 1
ATOM 727 N N . ASN A 1 90 ? 3.666 10.526 -2.075 1.00 95.31 90 ASN A N 1
ATOM 728 C CA . ASN A 1 90 ? 3.157 11.136 -3.302 1.00 95.31 90 ASN A CA 1
ATOM 729 C C . ASN A 1 90 ? 3.854 12.463 -3.652 1.00 95.31 90 ASN A C 1
ATOM 731 O O . ASN A 1 90 ? 4.729 12.945 -2.928 1.00 95.31 90 ASN A O 1
ATOM 735 N N . ALA A 1 91 ? 3.481 13.032 -4.801 1.00 93.62 91 ALA A N 1
ATOM 736 C CA . ALA A 1 91 ? 4.097 14.231 -5.357 1.00 93.62 91 ALA A CA 1
ATOM 737 C C . ALA A 1 91 ? 3.960 15.470 -4.454 1.00 93.62 91 ALA A C 1
ATOM 739 O O . ALA A 1 91 ? 4.910 16.250 -4.397 1.00 93.62 91 ALA A O 1
ATOM 740 N N . ASP A 1 92 ? 2.879 15.593 -3.682 1.00 95.00 92 ASP A N 1
ATOM 741 C CA . ASP A 1 92 ? 2.611 16.759 -2.824 1.00 95.00 92 ASP A CA 1
ATOM 742 C C . ASP A 1 92 ? 3.434 16.766 -1.526 1.00 95.00 92 ASP A C 1
ATOM 744 O O . ASP A 1 92 ? 3.442 17.750 -0.786 1.00 95.00 92 ASP A O 1
ATOM 748 N N . MET A 1 93 ? 4.144 15.678 -1.216 1.00 92.88 93 MET A N 1
ATOM 749 C CA . MET A 1 93 ? 4.959 15.604 -0.002 1.00 92.88 93 MET A CA 1
ATOM 750 C C . MET A 1 93 ? 6.223 16.458 -0.110 1.00 92.88 93 MET A C 1
ATOM 752 O O . MET A 1 93 ? 6.829 16.571 -1.183 1.00 92.88 93 MET A O 1
ATOM 756 N N . SER A 1 94 ? 6.643 17.022 1.028 1.00 92.38 94 SER A N 1
ATOM 757 C CA . SER A 1 94 ? 7.846 17.850 1.111 1.00 92.38 94 SER A CA 1
ATOM 758 C C . SER A 1 94 ? 9.095 17.066 0.685 1.00 92.38 94 SER A C 1
ATOM 760 O O . SER A 1 94 ? 9.157 15.854 0.907 1.00 92.38 94 SER A O 1
ATOM 762 N N . PRO A 1 95 ? 10.123 17.731 0.126 1.00 90.25 95 PRO A N 1
ATOM 763 C CA . PRO A 1 95 ? 11.397 17.082 -0.194 1.00 90.25 95 PRO A CA 1
ATOM 764 C C . PRO A 1 95 ? 12.000 16.351 1.011 1.00 90.25 95 PRO A C 1
ATOM 766 O O . PRO A 1 95 ? 12.391 15.199 0.896 1.00 90.25 95 PRO A O 1
ATOM 769 N N . THR A 1 96 ? 11.922 16.964 2.196 1.00 89.75 96 THR A N 1
ATOM 770 C CA . THR A 1 96 ? 12.377 16.380 3.469 1.00 89.75 96 THR A CA 1
ATOM 771 C C . THR A 1 96 ? 11.661 15.097 3.878 1.00 89.75 96 THR A C 1
ATOM 773 O O . THR A 1 96 ? 12.173 14.362 4.709 1.00 89.75 96 THR A O 1
ATOM 776 N N . PHE A 1 97 ? 10.457 14.840 3.363 1.00 86.50 97 PHE A N 1
ATOM 777 C CA . PHE A 1 97 ? 9.756 13.579 3.598 1.00 86.50 97 PHE A CA 1
ATOM 778 C C . PHE A 1 97 ? 10.155 12.507 2.574 1.00 86.50 97 PHE A C 1
ATOM 780 O O . PHE A 1 97 ? 9.960 11.319 2.822 1.00 86.50 97 PHE A O 1
ATOM 787 N N . LYS A 1 98 ? 10.640 12.927 1.399 1.00 84.19 98 LYS A N 1
ATOM 788 C CA . LYS A 1 98 ? 10.990 12.037 0.288 1.00 84.19 98 LYS A CA 1
ATOM 789 C C . LYS A 1 98 ? 12.431 11.527 0.350 1.00 84.19 98 LYS A C 1
ATOM 791 O O . LYS A 1 98 ? 12.695 10.479 -0.237 1.00 84.19 98 LYS A O 1
ATOM 796 N N . GLU A 1 99 ? 13.312 12.274 1.008 1.00 76.44 99 GLU A N 1
ATOM 797 C CA . GLU A 1 99 ? 14.693 11.895 1.347 1.00 76.44 99 GLU A CA 1
ATOM 798 C C . GLU A 1 99 ? 14.747 10.986 2.582 1.00 76.44 99 GLU A C 1
ATOM 800 O O . GLU A 1 99 ? 15.520 10.001 2.540 1.00 76.44 99 GLU A O 1
#

Secondary structure (DSSP, 8-state):
-EEEEEETTEEEEEEP---TTPPP------S-GGG-GGGGGGS-TT--TTSPPPPP-----SSHHHHHHHHHHHHTTS-GGGGGG-----TTS-HHHH-

Foldseek 3Di:
DWDWDDDPNDIDIDDDPDDVVDDDDDDDDDDDLLLLVVVCVQADAPDDPPPDHGPDDDDDDPDDVSLVSNLVNVLVRYDPVCSVVRDGDDDPDDPVVVD

Sequence (99 aa):
ELLVKSVDKTLIIHHSSDRPNIKIGIKKIKYPLNTYADLAFLIPAGFKVGNPPPPKFLIFFDDIPDSINATFSLRKRLPPELRDKIKWFNADMSPTFKE